Protein AF-A0A9X1TIM4-F1 (afdb_monomer_lite)

pLDDT: mean 80.96, std 17.51, range [31.95, 97.19]

Sequence (115 aa):
MSTPAKLPTKDYEALHQFLADRIAELGPRAMNDPFVAGVNAQLVIHGDLLKYRDHGAIDVRDAGFIDALGLALRHVANRWDNHPDFQAHWAPPLVEVEQLLEYGDRYRATAYRES

Organism: Streptomyces muensis (NCBI:txid1077944)

Structure (mmCIF, N/CA/C/O backbone):
data_AF-A0A9X1TIM4-F1
#
_entry.id   AF-A0A9X1TIM4-F1
#
loop_
_atom_site.group_PDB
_atom_site.id
_atom_site.type_symbol
_atom_site.label_atom_id
_atom_site.label_alt_id
_atom_site.label_comp_id
_atom_site.label_asym_id
_atom_site.label_entity_id
_atom_site.label_seq_id
_atom_site.pdbx_PDB_ins_code
_atom_site.Cartn_x
_atom_site.Cartn_y
_atom_site.Cartn_z
_atom_site.occupancy
_atom_site.B_iso_or_equiv
_atom_site.auth_seq_id
_atom_site.auth_comp_id
_atom_site.auth_asym_id
_atom_site.auth_atom_id
_atom_site.pdbx_PDB_model_num
ATOM 1 N N . MET A 1 1 ? -0.348 2.536 26.039 1.00 37.12 1 MET A N 1
ATOM 2 C CA . MET A 1 1 ? 0.060 1.998 24.725 1.00 37.12 1 MET A CA 1
ATOM 3 C C . MET A 1 1 ? -0.646 2.812 23.660 1.00 37.12 1 MET A C 1
ATOM 5 O O . MET A 1 1 ? -1.870 2.801 23.644 1.00 37.12 1 MET A O 1
ATOM 9 N N . SER A 1 2 ? 0.089 3.565 22.843 1.00 31.95 2 SER A N 1
ATOM 10 C CA . SER A 1 2 ? -0.510 4.256 21.698 1.00 31.95 2 SER A CA 1
ATOM 11 C C . SER A 1 2 ? -0.698 3.237 20.585 1.00 31.95 2 SER A C 1
ATOM 13 O O . SER A 1 2 ? 0.275 2.650 20.121 1.00 31.95 2 SER A O 1
ATOM 15 N N . THR A 1 3 ? -1.945 2.985 20.194 1.00 43.03 3 THR A N 1
ATOM 16 C CA . THR A 1 3 ? -2.273 2.255 18.965 1.00 43.03 3 THR A CA 1
ATOM 17 C C . THR A 1 3 ? -1.449 2.860 17.824 1.00 43.03 3 THR A C 1
ATOM 19 O O . THR A 1 3 ? -1.426 4.094 17.733 1.00 43.03 3 THR A O 1
ATOM 22 N N . PRO A 1 4 ? -0.754 2.068 16.980 1.00 51.66 4 PRO A N 1
ATOM 23 C CA . PRO A 1 4 ? -0.074 2.631 15.820 1.00 51.66 4 PRO A CA 1
ATOM 24 C C . PRO A 1 4 ? -1.098 3.459 15.051 1.00 51.66 4 PRO A C 1
ATOM 26 O O . PRO A 1 4 ? -2.188 2.967 14.746 1.00 51.66 4 PRO A O 1
ATOM 29 N N . ALA A 1 5 ? -0.793 4.744 14.858 1.00 57.09 5 ALA A N 1
ATOM 30 C CA . ALA A 1 5 ? -1.757 5.693 14.329 1.00 57.09 5 ALA A CA 1
ATOM 31 C C . ALA A 1 5 ? -2.293 5.157 12.997 1.00 57.09 5 ALA A C 1
ATOM 33 O O . ALA A 1 5 ? -1.529 4.904 12.060 1.00 57.09 5 ALA A O 1
ATOM 34 N N . LYS A 1 6 ? -3.609 4.920 12.946 1.00 70.94 6 LYS A N 1
ATOM 35 C CA . LYS A 1 6 ? -4.284 4.502 11.721 1.00 70.94 6 LYS A CA 1
ATOM 36 C C . LYS A 1 6 ? -4.040 5.580 10.674 1.00 70.94 6 LYS A C 1
ATOM 38 O O . LYS A 1 6 ? -4.342 6.746 10.919 1.00 70.94 6 LYS A O 1
ATOM 43 N N . LEU A 1 7 ? -3.498 5.187 9.523 1.00 79.94 7 LEU A N 1
ATOM 44 C CA . LEU A 1 7 ? -3.295 6.108 8.411 1.00 79.94 7 LEU A CA 1
ATOM 45 C C . LEU A 1 7 ? -4.673 6.637 7.966 1.00 79.94 7 LEU A C 1
ATOM 47 O O . LEU A 1 7 ? -5.572 5.816 7.779 1.00 79.94 7 LEU A O 1
ATOM 51 N N . PRO A 1 8 ? -4.901 7.950 7.842 1.00 86.31 8 PRO A N 1
ATOM 52 C CA . PRO A 1 8 ? -6.129 8.503 7.275 1.00 86.31 8 PRO A CA 1
ATOM 53 C C . PRO A 1 8 ? -6.429 7.962 5.871 1.00 86.31 8 PRO A C 1
ATOM 55 O O . PRO A 1 8 ? -5.517 7.668 5.106 1.00 86.31 8 PRO A O 1
ATOM 58 N N . THR A 1 9 ? -7.708 7.875 5.501 1.00 87.31 9 THR A N 1
ATOM 59 C CA . THR A 1 9 ? -8.131 7.381 4.176 1.00 87.31 9 THR A CA 1
ATOM 60 C C . THR A 1 9 ? -7.495 8.164 3.020 1.00 87.31 9 THR A C 1
ATOM 62 O O . THR A 1 9 ? -6.929 7.555 2.118 1.00 87.31 9 THR A O 1
ATOM 65 N N . LYS A 1 10 ? -7.437 9.498 3.119 1.00 89.62 10 LYS A N 1
ATOM 66 C CA . LYS A 1 10 ? -6.721 10.361 2.160 1.00 89.62 10 LYS A CA 1
ATOM 67 C C . LYS A 1 10 ? -5.236 10.002 1.982 1.00 89.62 10 LYS A C 1
ATOM 69 O O . LYS A 1 10 ? -4.678 10.155 0.902 1.00 89.62 10 LYS A O 1
ATOM 74 N N . ASP A 1 11 ? -4.585 9.517 3.040 1.00 91.88 11 ASP A N 1
ATOM 75 C CA . ASP A 1 11 ? -3.161 9.184 2.998 1.00 91.88 11 ASP A CA 1
ATOM 76 C C . ASP A 1 11 ? -2.964 7.812 2.337 1.00 91.88 11 ASP A C 1
ATOM 78 O O . ASP A 1 11 ? -1.937 7.583 1.703 1.00 91.88 11 ASP A O 1
ATOM 82 N N . TYR A 1 12 ? -3.963 6.922 2.411 1.00 93.00 12 TYR A N 1
ATOM 83 C CA . TYR A 1 12 ? -3.988 5.696 1.612 1.00 93.00 12 TYR A CA 1
ATOM 84 C C . TYR A 1 12 ? -4.219 5.965 0.125 1.00 93.00 12 TYR A C 1
ATOM 86 O O . TYR A 1 12 ? -3.584 5.312 -0.697 1.00 93.00 12 TYR A O 1
ATOM 94 N N . GLU A 1 13 ? -5.065 6.931 -0.232 1.00 94.00 13 GLU A N 1
ATOM 95 C CA . GLU A 1 13 ? -5.237 7.358 -1.629 1.00 94.00 13 GLU A CA 1
ATOM 96 C C . GLU A 1 13 ? -3.924 7.922 -2.196 1.00 94.00 13 GLU A C 1
ATOM 98 O O . GLU A 1 13 ? -3.502 7.555 -3.292 1.00 94.00 13 GLU A O 1
ATOM 103 N N . ALA A 1 14 ? -3.217 8.749 -1.419 1.00 95.81 14 ALA A N 1
ATOM 104 C CA . ALA A 1 14 ? -1.904 9.259 -1.807 1.00 95.81 14 ALA A CA 1
ATOM 105 C C . ALA A 1 14 ? -0.851 8.139 -1.925 1.00 95.81 14 ALA A C 1
ATOM 107 O O . ALA A 1 14 ? -0.077 8.112 -2.882 1.00 95.81 14 ALA A O 1
ATOM 108 N N . LEU A 1 15 ? -0.853 7.180 -0.992 1.00 96.19 15 LEU A N 1
ATOM 109 C CA . LEU A 1 15 ? 0.002 5.991 -1.051 1.00 96.19 15 LEU A CA 1
ATOM 110 C C . LEU A 1 15 ? -0.279 5.146 -2.304 1.00 96.19 15 LEU A C 1
ATOM 112 O O . LEU A 1 15 ? 0.652 4.623 -2.913 1.00 96.19 15 LEU A O 1
ATOM 116 N N . HIS A 1 16 ? -1.550 5.007 -2.692 1.00 97.00 16 HIS A N 1
ATOM 117 C CA . HIS A 1 16 ? -1.951 4.293 -3.907 1.00 97.00 16 HIS A CA 1
ATOM 118 C C . HIS A 1 16 ? -1.371 4.943 -5.149 1.00 97.00 16 HIS A C 1
ATOM 120 O O . HIS A 1 16 ? -0.748 4.251 -5.952 1.00 97.00 16 HIS A O 1
ATOM 126 N N . GLN A 1 17 ? -1.526 6.263 -5.268 1.00 96.81 17 GLN A N 1
ATOM 127 C CA . GLN A 1 17 ? -0.972 7.012 -6.389 1.00 96.81 17 GLN A CA 1
ATOM 128 C C . GLN A 1 17 ? 0.552 6.876 -6.442 1.00 96.81 17 GLN A C 1
ATOM 130 O O . GLN A 1 17 ? 1.098 6.521 -7.482 1.00 96.81 17 GLN A O 1
ATOM 135 N N . PHE A 1 18 ? 1.229 7.049 -5.303 1.00 97.19 18 PHE A N 1
ATOM 136 C CA . PHE A 1 18 ? 2.677 6.881 -5.210 1.00 97.19 18 PHE A CA 1
ATOM 137 C C . PHE A 1 18 ? 3.130 5.502 -5.704 1.00 97.19 18 PHE A C 1
ATOM 139 O O . PHE A 1 18 ? 4.050 5.404 -6.513 1.00 97.19 18 PHE A O 1
ATOM 146 N N . LEU A 1 19 ? 2.484 4.424 -5.254 1.00 96.38 19 LEU A N 1
ATOM 147 C CA . LEU A 1 19 ? 2.835 3.068 -5.677 1.00 96.38 19 LEU A CA 1
ATOM 148 C C . LEU A 1 19 ? 2.547 2.824 -7.162 1.00 96.38 19 LEU A C 1
ATOM 150 O O . LEU A 1 19 ? 3.358 2.184 -7.832 1.00 96.38 19 LEU A O 1
ATOM 154 N N . ALA A 1 20 ? 1.434 3.343 -7.681 1.00 95.31 20 ALA A N 1
ATOM 155 C CA . ALA A 1 20 ? 1.106 3.256 -9.100 1.00 95.31 20 ALA A CA 1
ATOM 156 C C . ALA A 1 20 ? 2.164 3.959 -9.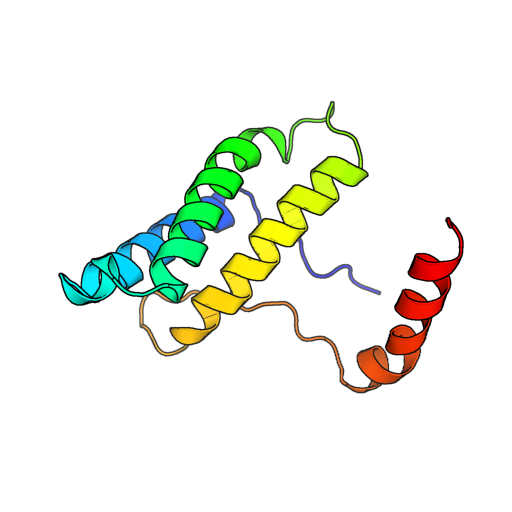968 1.00 95.31 20 ALA A C 1
ATOM 158 O O . ALA A 1 20 ? 2.629 3.379 -10.951 1.00 95.31 20 ALA A O 1
ATOM 159 N N . ASP A 1 21 ? 2.610 5.152 -9.564 1.00 95.50 21 ASP A N 1
ATOM 160 C CA . ASP A 1 21 ? 3.647 5.913 -10.267 1.00 95.50 21 ASP A CA 1
ATOM 161 C C . ASP A 1 21 ? 4.988 5.166 -10.259 1.00 95.50 21 ASP A C 1
ATOM 163 O O . ASP A 1 21 ? 5.610 4.978 -11.308 1.00 95.50 21 ASP A O 1
ATOM 167 N N . ARG A 1 22 ? 5.402 4.639 -9.098 1.00 93.8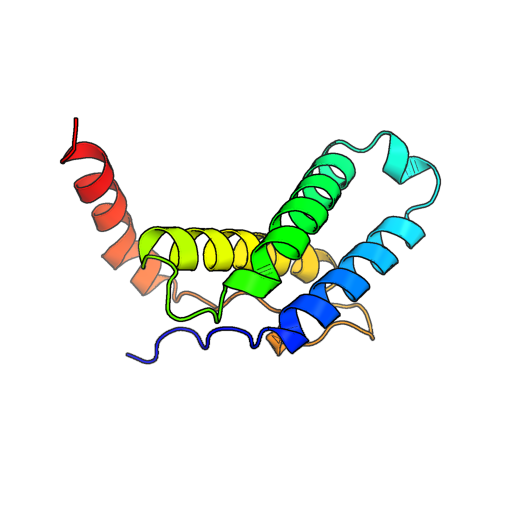8 22 ARG A N 1
ATOM 168 C CA . ARG A 1 22 ? 6.642 3.854 -8.974 1.00 93.88 22 ARG A CA 1
ATOM 169 C C . ARG A 1 22 ? 6.611 2.565 -9.795 1.00 93.88 22 ARG A C 1
ATOM 171 O O . ARG A 1 22 ? 7.644 2.146 -10.314 1.00 93.88 22 ARG A O 1
ATOM 178 N N . ILE A 1 23 ? 5.447 1.930 -9.934 1.00 92.00 23 ILE A N 1
ATOM 179 C CA . ILE A 1 23 ? 5.272 0.761 -10.806 1.00 92.00 23 ILE A CA 1
ATOM 180 C C . ILE A 1 23 ? 5.362 1.161 -12.282 1.00 92.00 23 ILE A C 1
ATOM 182 O O . ILE A 1 23 ? 6.014 0.461 -13.059 1.00 92.00 23 ILE A O 1
ATOM 186 N N . ALA A 1 24 ? 4.749 2.280 -12.675 1.00 91.31 24 ALA A N 1
ATOM 187 C CA . ALA A 1 24 ? 4.785 2.768 -14.052 1.00 91.31 24 ALA A CA 1
ATOM 188 C C . ALA A 1 24 ? 6.218 3.090 -14.519 1.00 91.31 24 ALA A C 1
ATOM 190 O O . ALA A 1 24 ? 6.581 2.793 -15.659 1.00 91.31 24 ALA A O 1
ATOM 191 N N . GLU A 1 25 ? 7.062 3.613 -13.626 1.00 90.69 25 GLU A N 1
ATOM 192 C CA . GLU A 1 25 ? 8.477 3.914 -13.891 1.00 90.69 25 GLU A CA 1
ATOM 193 C C . GLU A 1 25 ? 9.333 2.679 -14.217 1.00 90.69 25 GLU A C 1
ATOM 195 O O . GLU A 1 25 ? 10.355 2.796 -14.895 1.00 90.69 25 GLU A O 1
ATOM 200 N N . LEU A 1 26 ? 8.914 1.477 -13.804 1.00 86.88 26 LEU A N 1
ATOM 201 C CA . LEU A 1 26 ? 9.596 0.224 -14.162 1.00 86.88 26 LEU A CA 1
ATOM 202 C C . LEU A 1 26 ? 9.438 -0.124 -15.654 1.00 86.88 26 LEU A C 1
ATOM 204 O O . LEU A 1 26 ? 10.151 -0.991 -16.179 1.00 86.88 26 LEU A O 1
ATOM 208 N N . GLY A 1 27 ? 8.514 0.547 -16.349 1.00 86.38 27 GLY A N 1
ATOM 209 C CA . GLY A 1 27 ? 8.294 0.412 -17.781 1.00 86.38 27 GLY A CA 1
ATOM 210 C C . GLY A 1 27 ? 7.875 -1.007 -18.194 1.00 86.38 27 GLY A C 1
ATOM 211 O O . GLY A 1 27 ? 7.259 -1.736 -17.417 1.00 86.38 27 GLY A O 1
ATOM 212 N N . PRO A 1 28 ? 8.223 -1.465 -19.411 1.00 87.06 28 PRO A N 1
ATOM 213 C CA . PRO A 1 28 ? 7.769 -2.759 -19.934 1.00 87.06 28 PRO A CA 1
ATOM 214 C C . PRO A 1 28 ? 8.167 -3.981 -19.092 1.00 87.06 28 PRO A C 1
ATOM 216 O O . PRO A 1 28 ? 7.553 -5.039 -19.221 1.00 87.06 28 PRO A O 1
ATOM 219 N N . ARG A 1 29 ? 9.187 -3.858 -18.229 1.00 81.50 29 ARG A N 1
ATOM 220 C CA . ARG A 1 29 ? 9.637 -4.948 -17.348 1.00 81.50 29 ARG A CA 1
ATOM 221 C C . ARG A 1 29 ? 8.612 -5.287 -16.266 1.00 81.50 29 ARG A C 1
ATOM 223 O O . ARG A 1 29 ? 8.526 -6.449 -15.886 1.00 81.50 29 ARG A O 1
ATOM 230 N N . ALA A 1 30 ? 7.803 -4.317 -15.837 1.00 85.56 30 ALA A N 1
ATOM 231 C CA . ALA A 1 30 ? 6.761 -4.524 -14.833 1.00 85.56 30 ALA A CA 1
ATOM 232 C C . ALA A 1 30 ? 5.679 -5.523 -15.280 1.00 85.56 30 ALA A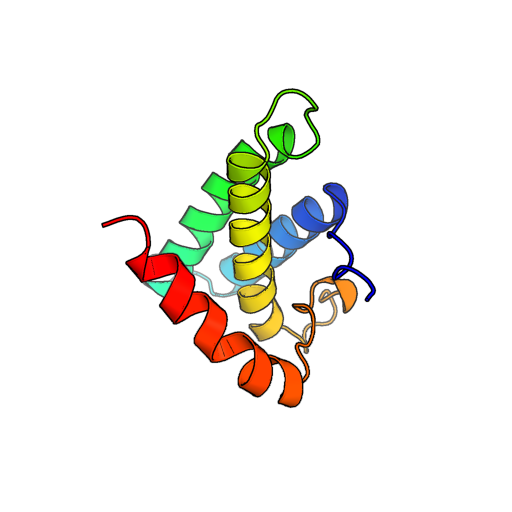 C 1
ATOM 234 O O . ALA A 1 30 ? 5.110 -6.212 -14.441 1.00 85.56 30 ALA A O 1
ATOM 235 N N . MET A 1 31 ? 5.412 -5.648 -16.588 1.00 80.44 31 MET A N 1
ATOM 236 C CA . MET A 1 31 ? 4.314 -6.488 -17.097 1.00 80.44 31 MET A CA 1
ATOM 237 C C . MET A 1 31 ? 4.486 -7.983 -16.813 1.00 80.44 31 MET A C 1
ATOM 239 O O . MET A 1 31 ? 3.497 -8.705 -16.747 1.00 80.44 31 MET A O 1
ATOM 243 N N . ASN A 1 32 ? 5.727 -8.445 -16.651 1.00 88.31 32 ASN A N 1
ATOM 244 C CA . ASN A 1 32 ? 6.038 -9.851 -16.389 1.00 88.31 32 ASN A CA 1
ATOM 245 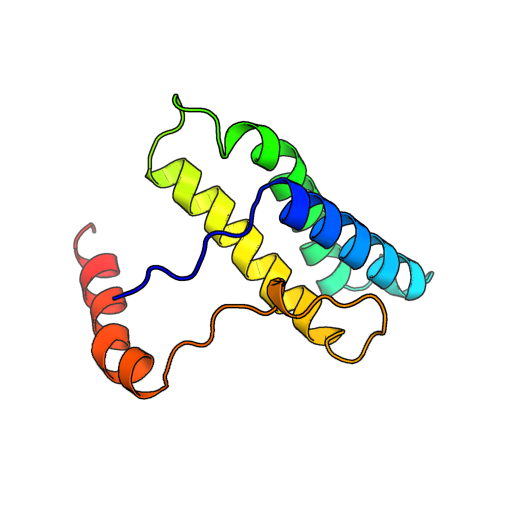C C . ASN A 1 32 ? 6.614 -10.073 -14.986 1.00 88.31 32 ASN A C 1
ATOM 247 O O . ASN A 1 32 ? 7.063 -11.177 -14.688 1.00 88.31 32 ASN A O 1
ATOM 251 N N . ASP A 1 33 ? 6.646 -9.039 -14.142 1.00 91.19 33 ASP A N 1
ATOM 252 C CA . ASP A 1 33 ? 7.179 -9.139 -12.789 1.00 91.19 33 ASP A CA 1
ATOM 253 C C . ASP A 1 33 ? 6.075 -9.632 -11.828 1.00 91.19 33 ASP A C 1
ATOM 255 O O . ASP A 1 33 ? 5.085 -8.922 -11.612 1.00 91.19 33 ASP A O 1
ATOM 259 N N . PRO A 1 34 ? 6.215 -10.831 -11.222 1.00 92.44 34 PRO A N 1
ATOM 260 C CA . PRO A 1 34 ? 5.219 -11.365 -10.294 1.00 92.44 34 PRO A CA 1
ATOM 261 C C . PRO A 1 34 ? 4.986 -10.475 -9.069 1.00 92.44 34 PRO A C 1
ATOM 263 O O . PRO A 1 34 ? 3.874 -10.435 -8.544 1.00 92.44 34 PRO A O 1
ATOM 266 N N . PHE A 1 35 ? 6.014 -9.752 -8.613 1.00 90.44 35 PHE A N 1
ATOM 267 C CA . PHE A 1 35 ? 5.880 -8.811 -7.507 1.00 90.44 35 PHE A CA 1
ATOM 268 C C . PHE A 1 35 ? 4.969 -7.651 -7.907 1.00 90.44 35 PHE A C 1
ATOM 270 O O . PHE A 1 35 ? 4.021 -7.343 -7.188 1.00 90.44 35 PHE A O 1
ATOM 277 N N . VAL A 1 36 ? 5.198 -7.059 -9.082 1.00 92.88 36 VAL A N 1
ATOM 278 C CA . VAL A 1 36 ? 4.362 -5.967 -9.601 1.00 92.88 36 VAL A CA 1
ATOM 279 C C . VAL A 1 36 ? 2.920 -6.425 -9.809 1.00 92.88 36 VAL A C 1
ATOM 281 O O . VAL A 1 36 ? 1.995 -5.709 -9.428 1.00 92.88 36 VAL A O 1
ATOM 284 N N . ALA A 1 37 ? 2.710 -7.629 -10.348 1.00 92.44 37 ALA A N 1
ATOM 285 C CA . ALA A 1 37 ? 1.373 -8.201 -10.494 1.00 92.44 37 ALA A CA 1
ATOM 286 C C . ALA A 1 37 ? 0.651 -8.329 -9.139 1.00 92.44 37 ALA A C 1
ATOM 288 O O . ALA A 1 37 ? -0.511 -7.935 -9.020 1.00 92.44 37 ALA A O 1
ATOM 289 N N . GLY A 1 38 ? 1.349 -8.816 -8.107 1.00 94.06 38 GLY A N 1
ATOM 290 C CA . GLY A 1 38 ? 0.812 -8.919 -6.749 1.00 94.06 38 GLY A CA 1
ATOM 291 C C . GLY A 1 38 ? 0.471 -7.560 -6.131 1.00 94.06 38 GLY A C 1
ATOM 292 O O . GLY A 1 38 ? -0.622 -7.389 -5.593 1.00 94.06 38 GLY A O 1
ATOM 293 N N . VAL A 1 39 ? 1.363 -6.571 -6.258 1.00 94.69 39 VAL A N 1
ATOM 294 C CA . VAL A 1 39 ? 1.121 -5.214 -5.741 1.00 94.69 39 VAL A CA 1
ATOM 295 C C . VAL A 1 39 ? -0.054 -4.553 -6.462 1.00 94.69 39 VAL A C 1
ATOM 297 O O . VAL A 1 39 ? -0.918 -3.983 -5.803 1.00 94.69 39 VAL A O 1
ATOM 300 N N . ASN A 1 40 ? -0.147 -4.678 -7.789 1.00 94.38 40 ASN A N 1
ATOM 301 C CA . ASN A 1 40 ? -1.272 -4.142 -8.557 1.00 94.38 40 ASN A CA 1
ATOM 302 C C . ASN A 1 40 ? -2.606 -4.768 -8.138 1.00 94.38 40 ASN A C 1
ATOM 304 O O . ASN A 1 40 ? -3.580 -4.047 -7.931 1.00 94.38 40 ASN A O 1
ATOM 308 N N . ALA A 1 41 ? -2.653 -6.092 -7.961 1.00 94.56 41 ALA A N 1
ATOM 309 C CA . ALA A 1 41 ? -3.856 -6.759 -7.471 1.00 94.56 41 ALA A CA 1
ATOM 310 C C . ALA A 1 41 ? -4.270 -6.222 -6.091 1.00 94.56 41 ALA A C 1
ATOM 312 O O . ALA A 1 41 ? -5.444 -5.941 -5.851 1.00 94.56 41 ALA A O 1
ATOM 313 N N . GLN A 1 42 ? -3.301 -6.018 -5.199 1.00 95.81 42 GLN A N 1
ATOM 314 C CA . GLN A 1 42 ? -3.553 -5.476 -3.870 1.00 95.81 42 GLN A CA 1
ATOM 315 C C . GLN A 1 42 ? -4.003 -4.007 -3.893 1.00 95.81 42 GLN A C 1
ATOM 317 O O . GLN A 1 42 ? -4.886 -3.647 -3.117 1.00 95.81 42 GLN A O 1
ATOM 322 N N . LEU A 1 43 ? -3.440 -3.172 -4.773 1.00 95.88 43 LEU A N 1
ATOM 323 C CA . LEU A 1 43 ? -3.873 -1.785 -4.976 1.00 95.88 43 LEU A CA 1
ATOM 324 C C . LEU A 1 43 ? -5.341 -1.722 -5.404 1.00 95.88 43 LEU A C 1
ATOM 326 O O . LEU A 1 43 ? -6.113 -0.988 -4.793 1.00 95.88 43 LEU A O 1
ATOM 330 N N . VAL A 1 44 ? -5.737 -2.542 -6.385 1.00 95.50 44 VAL A N 1
ATOM 331 C CA . VAL A 1 44 ? -7.127 -2.619 -6.863 1.00 95.50 44 VAL A CA 1
ATOM 332 C C . VAL A 1 44 ? -8.067 -3.036 -5.733 1.00 95.50 44 VAL A C 1
ATOM 334 O O . VAL A 1 44 ? -9.007 -2.309 -5.417 1.00 95.50 44 VAL A O 1
ATOM 337 N N . ILE A 1 45 ? -7.776 -4.158 -5.063 1.00 95.81 45 ILE A N 1
ATOM 338 C CA . ILE A 1 45 ? -8.625 -4.677 -3.980 1.00 95.81 45 ILE A CA 1
ATOM 339 C C . ILE A 1 45 ? -8.729 -3.664 -2.837 1.00 95.81 45 ILE A C 1
ATOM 341 O O . ILE A 1 45 ? -9.823 -3.373 -2.359 1.00 95.81 45 ILE A O 1
ATOM 345 N N . HIS A 1 46 ? -7.602 -3.109 -2.385 1.00 95.75 46 HIS A N 1
ATOM 346 C CA . HIS A 1 46 ? -7.617 -2.135 -1.300 1.00 95.75 46 HIS A CA 1
ATOM 347 C C . HIS A 1 46 ? -8.366 -0.862 -1.704 1.00 95.75 46 HIS A C 1
ATOM 349 O O . HIS A 1 46 ? -9.096 -0.322 -0.884 1.00 95.75 46 HIS A O 1
ATOM 355 N N . GLY A 1 47 ? -8.225 -0.398 -2.948 1.00 94.12 47 GLY A N 1
ATOM 356 C CA . GLY A 1 47 ? -8.870 0.821 -3.439 1.00 94.12 47 GLY A CA 1
ATOM 357 C C . GLY A 1 47 ? -10.388 0.679 -3.473 1.00 94.12 47 GLY A C 1
ATOM 358 O O . GLY A 1 47 ? -11.105 1.547 -2.975 1.00 94.12 47 GLY A O 1
ATOM 359 N N . ASP A 1 48 ? -10.877 -0.466 -3.953 1.00 93.38 48 ASP A N 1
ATOM 360 C CA . ASP A 1 48 ? -12.307 -0.786 -3.966 1.00 93.38 48 ASP A CA 1
ATOM 361 C C . ASP A 1 48 ? -12.911 -0.846 -2.560 1.00 93.38 48 ASP A C 1
ATOM 363 O O . ASP A 1 48 ? -14.072 -0.465 -2.362 1.00 93.38 48 ASP A O 1
ATOM 367 N N . LEU A 1 49 ? -12.125 -1.313 -1.586 1.00 92.44 49 LEU A N 1
ATOM 368 C CA . LEU A 1 49 ? -12.554 -1.474 -0.202 1.00 92.44 49 LEU A CA 1
ATOM 369 C C . LEU A 1 49 ? -12.375 -0.213 0.651 1.00 92.44 49 LEU A C 1
ATOM 371 O O . LEU A 1 49 ? -13.080 -0.048 1.647 1.00 92.44 49 LEU A O 1
ATOM 375 N N . LEU A 1 50 ? -11.474 0.691 0.265 1.00 90.19 50 LEU A N 1
ATOM 376 C CA . LEU A 1 50 ? -11.084 1.850 1.067 1.00 90.19 50 LEU A CA 1
ATOM 377 C C . LEU A 1 50 ? -12.277 2.753 1.415 1.00 90.19 50 LEU A C 1
ATOM 379 O O . LEU A 1 50 ? -12.384 3.228 2.543 1.00 90.19 50 LEU A O 1
ATOM 383 N N . LYS A 1 51 ? -13.234 2.903 0.492 1.00 86.25 51 LYS A N 1
ATOM 384 C CA . LYS A 1 51 ? -14.478 3.670 0.702 1.00 86.25 51 LYS A CA 1
ATOM 385 C C . LYS A 1 51 ? -15.371 3.127 1.824 1.00 86.25 51 LYS A C 1
ATOM 387 O O . LYS A 1 51 ? -16.209 3.857 2.345 1.00 86.25 51 LYS A O 1
ATOM 392 N N . TYR A 1 52 ? -15.218 1.853 2.184 1.00 86.50 52 TYR A N 1
ATOM 393 C CA . TYR A 1 52 ? -15.980 1.220 3.260 1.00 86.50 52 TYR A CA 1
ATOM 394 C C . TYR A 1 52 ? -15.268 1.292 4.606 1.00 86.50 52 TYR A C 1
ATOM 396 O O . TYR A 1 52 ? -15.903 1.075 5.630 1.00 86.50 52 TYR A O 1
ATOM 404 N N . ARG A 1 53 ? -13.973 1.619 4.629 1.00 81.69 53 ARG A N 1
ATOM 405 C CA . ARG A 1 53 ? -13.139 1.577 5.833 1.00 81.69 53 ARG A CA 1
ATOM 406 C C . ARG A 1 53 ? -13.686 2.412 6.990 1.00 81.69 53 ARG A C 1
ATOM 408 O O . ARG A 1 53 ? -13.697 1.952 8.126 1.00 81.69 53 ARG A O 1
ATOM 415 N N . ASP A 1 54 ? -14.139 3.624 6.681 1.00 77.56 54 ASP A N 1
ATOM 416 C CA . ASP A 1 54 ? -14.693 4.563 7.661 1.00 77.56 54 ASP A CA 1
ATOM 417 C C . ASP A 1 54 ? -16.228 4.454 7.759 1.00 77.56 54 ASP A C 1
ATOM 419 O O . ASP A 1 54 ? -16.883 5.232 8.455 1.00 77.56 54 ASP A O 1
ATOM 423 N N . HIS A 1 55 ? -16.831 3.490 7.055 1.00 79.81 55 HIS A N 1
ATOM 424 C CA . HIS A 1 55 ? -18.270 3.288 7.060 1.00 79.81 55 HIS A CA 1
ATOM 425 C C . HIS A 1 55 ? -18.685 2.580 8.354 1.00 79.81 55 HIS A C 1
ATOM 427 O O . HIS A 1 55 ? -18.390 1.406 8.555 1.00 79.81 55 HIS A O 1
ATOM 433 N N . GLY A 1 56 ? -19.451 3.256 9.213 1.00 72.44 56 GLY A N 1
ATOM 434 C CA . GLY A 1 56 ? -19.838 2.753 10.544 1.00 72.44 56 GLY A CA 1
ATOM 435 C C . GLY A 1 56 ? -20.723 1.495 10.581 1.00 72.44 56 GLY A C 1
ATOM 436 O O . GLY A 1 56 ? -21.186 1.122 11.651 1.00 72.44 56 GLY A O 1
ATOM 437 N N . ALA A 1 57 ? -20.977 0.860 9.434 1.00 78.75 57 ALA A N 1
ATOM 438 C CA . ALA A 1 57 ? -21.731 -0.391 9.323 1.00 78.75 57 ALA A CA 1
ATOM 439 C C . ALA A 1 57 ? -20.852 -1.623 9.046 1.00 78.75 57 ALA A C 1
ATOM 441 O O . ALA A 1 57 ? -21.394 -2.723 8.975 1.00 78.75 57 ALA A O 1
ATOM 442 N N . ILE A 1 58 ? -19.536 -1.459 8.850 1.00 82.56 58 ILE A N 1
ATOM 443 C CA . ILE A 1 58 ? -18.638 -2.607 8.660 1.00 82.56 58 ILE A CA 1
ATOM 444 C C . ILE A 1 58 ? -18.281 -3.235 10.008 1.00 82.56 58 ILE A C 1
ATOM 446 O O . ILE A 1 58 ? -18.108 -2.530 11.004 1.00 82.56 58 ILE A O 1
ATOM 450 N N . ASP A 1 59 ? -18.163 -4.562 10.036 1.00 82.38 59 ASP A N 1
ATOM 451 C CA . ASP A 1 59 ? -17.712 -5.275 11.228 1.00 82.38 59 ASP A CA 1
ATOM 452 C C . ASP A 1 59 ? -16.223 -5.007 11.520 1.00 82.38 59 ASP A C 1
ATOM 454 O O . ASP A 1 59 ? -15.432 -4.667 10.634 1.00 82.38 59 ASP A O 1
ATOM 458 N N . VAL A 1 60 ? -15.820 -5.202 12.780 1.00 77.62 60 VAL A N 1
ATOM 459 C CA . VAL A 1 60 ? -14.434 -5.036 13.242 1.00 77.62 60 VAL A CA 1
ATOM 460 C C . VAL A 1 60 ? -13.468 -5.931 12.463 1.00 77.62 60 VAL A C 1
ATOM 462 O O . VAL A 1 60 ? -12.351 -5.499 12.164 1.00 77.62 60 VAL A O 1
ATOM 465 N N . ARG A 1 61 ? -13.877 -7.157 12.108 1.00 81.69 61 ARG A N 1
ATOM 466 C CA . ARG A 1 61 ? -13.057 -8.071 11.303 1.00 81.69 61 ARG A CA 1
ATOM 467 C C . ARG A 1 61 ? -12.760 -7.486 9.926 1.00 81.69 61 ARG A C 1
ATOM 469 O O . ARG A 1 61 ? -11.606 -7.500 9.500 1.00 81.69 61 ARG A O 1
ATOM 476 N N . ASP A 1 62 ? -13.779 -6.965 9.252 1.00 83.19 62 ASP A N 1
ATOM 477 C CA . ASP A 1 62 ? -13.653 -6.426 7.897 1.00 83.19 62 ASP A CA 1
ATOM 478 C C . ASP A 1 62 ? -12.838 -5.129 7.898 1.00 83.19 62 ASP A C 1
ATOM 480 O O . ASP A 1 62 ? -11.949 -4.951 7.065 1.00 83.19 62 ASP A O 1
ATOM 484 N N . ALA A 1 63 ? -13.044 -4.269 8.900 1.00 81.25 63 ALA A N 1
ATOM 485 C CA . ALA A 1 63 ? -12.207 -3.090 9.114 1.00 81.25 63 ALA A CA 1
ATOM 486 C C . ALA A 1 63 ? -10.729 -3.471 9.314 1.00 81.25 63 ALA A C 1
ATOM 488 O O . ALA A 1 63 ? -9.834 -2.853 8.734 1.00 81.25 63 ALA A O 1
ATOM 489 N N . GLY A 1 64 ? -10.474 -4.520 10.104 1.00 83.94 64 GLY A N 1
ATOM 490 C CA . GLY A 1 64 ? -9.137 -5.064 10.329 1.00 83.94 64 GLY A CA 1
ATOM 491 C C . GLY A 1 64 ? -8.502 -5.636 9.061 1.00 83.94 64 GLY A C 1
ATOM 492 O O . GLY A 1 64 ? -7.312 -5.429 8.831 1.00 83.94 64 GLY A O 1
ATOM 493 N N . PHE A 1 65 ? -9.285 -6.303 8.210 1.00 87.94 65 PHE A N 1
ATOM 494 C CA . PHE A 1 65 ? -8.816 -6.804 6.918 1.00 87.94 65 PHE A CA 1
ATOM 495 C C . PHE A 1 65 ? -8.386 -5.665 5.982 1.00 87.94 65 PHE A C 1
ATOM 497 O O . PHE A 1 65 ? -7.301 -5.729 5.402 1.00 87.94 65 PHE A O 1
ATOM 504 N N . ILE A 1 66 ? -9.182 -4.594 5.886 1.00 90.19 66 ILE A N 1
ATOM 505 C CA . ILE A 1 66 ? -8.840 -3.412 5.079 1.00 90.19 66 ILE A CA 1
ATOM 506 C C . ILE A 1 66 ? -7.552 -2.760 5.603 1.00 90.19 66 ILE A C 1
ATOM 508 O O . ILE A 1 66 ? -6.628 -2.510 4.830 1.00 90.19 66 ILE A O 1
ATOM 512 N N . ASP A 1 67 ? -7.446 -2.550 6.920 1.00 86.44 67 ASP A N 1
ATOM 513 C CA . ASP A 1 67 ? -6.239 -1.987 7.539 1.00 86.44 67 ASP A CA 1
ATOM 514 C C . ASP A 1 67 ? -4.997 -2.882 7.301 1.00 86.44 67 ASP A C 1
ATOM 516 O O . ASP A 1 67 ? -3.903 -2.361 7.074 1.00 86.44 67 ASP A O 1
ATOM 520 N N . ALA A 1 68 ? -5.143 -4.213 7.301 1.00 88.50 68 ALA A N 1
ATOM 521 C CA . ALA A 1 68 ? -4.046 -5.152 7.040 1.00 88.50 68 ALA A CA 1
ATOM 522 C C . ALA A 1 68 ? -3.549 -5.097 5.585 1.00 88.50 68 ALA A C 1
ATOM 524 O O . ALA A 1 68 ? -2.339 -5.114 5.341 1.00 88.50 68 ALA A O 1
ATOM 525 N N . LEU A 1 69 ? -4.462 -4.970 4.617 1.00 93.06 69 LEU A N 1
ATOM 526 C CA . LEU A 1 69 ? -4.104 -4.720 3.219 1.00 93.06 69 LEU A CA 1
ATOM 527 C C . LEU A 1 69 ? -3.351 -3.387 3.074 1.00 93.06 69 LEU A C 1
ATOM 529 O O . LEU A 1 69 ? -2.325 -3.337 2.391 1.00 93.06 69 LEU A O 1
ATOM 533 N N . GLY A 1 70 ? -3.805 -2.332 3.754 1.00 92.75 70 GLY A N 1
ATOM 534 C CA . GLY A 1 70 ? -3.115 -1.041 3.793 1.00 92.75 70 GLY A CA 1
ATOM 535 C C . GLY A 1 70 ? -1.714 -1.131 4.409 1.00 92.75 70 GLY A C 1
ATOM 536 O O . GLY A 1 70 ? -0.761 -0.561 3.876 1.00 92.75 70 GLY A O 1
ATOM 537 N N . LEU A 1 71 ? -1.546 -1.901 5.489 1.00 91.56 71 LEU A N 1
ATOM 538 C CA . LEU A 1 71 ? -0.242 -2.148 6.112 1.00 91.56 71 LEU A CA 1
ATOM 539 C C . LEU A 1 71 ? 0.731 -2.843 5.152 1.00 91.56 71 LEU A C 1
ATOM 541 O O . LEU A 1 71 ? 1.888 -2.436 5.042 1.00 91.56 71 LEU A O 1
ATOM 545 N N . ALA A 1 72 ? 0.277 -3.858 4.422 1.00 93.00 72 ALA A N 1
ATOM 546 C CA . ALA A 1 72 ? 1.127 -4.532 3.448 1.00 93.00 72 ALA A CA 1
ATOM 547 C C . ALA A 1 72 ? 1.557 -3.590 2.298 1.00 93.00 72 ALA A C 1
ATOM 549 O O . ALA A 1 72 ? 2.723 -3.618 1.904 1.00 93.00 72 ALA A O 1
ATOM 550 N N . LEU A 1 73 ? 0.693 -2.673 1.837 1.00 95.19 73 LEU A N 1
ATOM 551 C CA . LEU A 1 73 ? 1.076 -1.633 0.864 1.00 95.19 73 LEU A CA 1
ATOM 552 C C . LEU A 1 73 ? 2.125 -0.655 1.423 1.00 95.19 73 LEU A C 1
ATOM 554 O O . LEU A 1 73 ? 3.041 -0.254 0.707 1.00 95.19 73 LEU A O 1
ATOM 558 N N . ARG A 1 74 ? 2.052 -0.309 2.711 1.00 94.69 74 ARG A N 1
ATOM 559 C CA . ARG A 1 74 ? 3.069 0.521 3.384 1.00 94.69 74 ARG A CA 1
ATOM 560 C C . ARG A 1 74 ? 4.442 -0.153 3.409 1.00 94.69 74 ARG A C 1
ATOM 562 O O . ARG A 1 74 ? 5.450 0.496 3.142 1.00 94.69 74 ARG A O 1
ATOM 569 N N . HIS A 1 75 ? 4.490 -1.464 3.659 1.00 92.94 75 HIS A N 1
ATOM 570 C CA . HIS A 1 75 ? 5.733 -2.237 3.552 1.00 92.94 75 HIS A CA 1
ATOM 571 C C . HIS A 1 75 ? 6.296 -2.245 2.127 1.00 92.94 75 HIS A C 1
ATOM 573 O O . HIS A 1 75 ? 7.510 -2.154 1.950 1.00 92.94 75 HIS A O 1
ATOM 579 N N . VAL A 1 76 ? 5.428 -2.317 1.115 1.00 94.12 76 VAL A N 1
ATOM 580 C CA . VAL A 1 76 ? 5.832 -2.206 -0.292 1.00 94.12 76 VAL A CA 1
ATOM 581 C C . VAL A 1 76 ? 6.420 -0.824 -0.582 1.00 94.12 76 VAL A C 1
ATOM 583 O O . VAL A 1 76 ? 7.505 -0.743 -1.155 1.00 94.12 76 VAL A O 1
ATOM 586 N N . ALA A 1 77 ? 5.765 0.252 -0.142 1.00 94.69 77 ALA A N 1
ATOM 587 C CA . ALA A 1 77 ? 6.237 1.619 -0.361 1.00 94.69 77 ALA A CA 1
ATOM 588 C C . ALA A 1 77 ? 7.602 1.898 0.276 1.00 94.69 77 ALA A C 1
ATOM 590 O O . ALA A 1 77 ? 8.383 2.662 -0.283 1.00 94.69 77 ALA A O 1
ATOM 591 N N . ASN A 1 78 ? 7.934 1.221 1.379 1.00 93.12 78 ASN A N 1
ATOM 592 C CA . ASN A 1 78 ? 9.233 1.351 2.039 1.00 93.12 78 ASN A CA 1
ATOM 593 C C . ASN A 1 78 ? 10.424 0.918 1.158 1.00 93.12 78 ASN A C 1
ATOM 595 O O . ASN A 1 78 ? 11.564 1.226 1.475 1.00 93.12 78 ASN A O 1
ATOM 599 N N . ARG A 1 79 ? 10.187 0.229 0.031 1.00 90.50 79 ARG A N 1
ATOM 600 C CA . ARG A 1 79 ? 11.225 -0.043 -0.983 1.00 90.50 79 ARG A CA 1
ATOM 601 C C . ARG A 1 79 ? 11.699 1.219 -1.713 1.00 90.50 79 ARG A C 1
ATOM 603 O O . ARG A 1 79 ? 12.737 1.181 -2.366 1.00 90.50 79 ARG A O 1
ATOM 610 N N . TRP A 1 80 ? 10.928 2.299 -1.624 1.00 92.62 80 TRP A N 1
ATOM 611 C CA . TRP A 1 80 ? 11.203 3.611 -2.205 1.00 92.62 80 TRP A CA 1
ATOM 612 C C . TRP A 1 80 ? 11.326 4.686 -1.116 1.00 92.62 80 TRP A C 1
ATOM 614 O O . TRP A 1 80 ? 11.036 5.848 -1.370 1.00 92.62 80 TRP A O 1
ATOM 624 N N . ASP A 1 81 ? 11.760 4.318 0.089 1.00 93.62 81 ASP A N 1
ATOM 625 C CA . ASP A 1 81 ? 11.957 5.235 1.223 1.00 93.62 81 ASP A CA 1
ATOM 626 C C . ASP A 1 81 ? 12.925 6.399 0.928 1.00 93.62 81 ASP A C 1
ATOM 628 O O . ASP A 1 81 ? 12.806 7.481 1.496 1.00 93.62 81 ASP A O 1
ATOM 632 N N . ASN A 1 82 ? 13.854 6.191 -0.005 1.00 93.56 82 ASN A N 1
ATOM 633 C CA . ASN A 1 82 ? 14.808 7.189 -0.483 1.00 93.56 82 ASN A CA 1
ATOM 634 C C . ASN A 1 82 ? 14.273 8.055 -1.646 1.00 93.56 82 ASN A C 1
ATOM 636 O O . ASN A 1 82 ? 14.998 8.907 -2.162 1.00 93.56 82 ASN A O 1
ATOM 640 N N . HIS A 1 83 ? 13.038 7.831 -2.106 1.00 94.94 83 HIS A N 1
ATOM 641 C CA . HIS A 1 83 ? 12.436 8.602 -3.195 1.00 94.94 83 HIS A CA 1
ATOM 642 C C . HIS A 1 83 ? 11.938 9.973 -2.689 1.00 94.94 83 HIS A C 1
ATOM 644 O O . HIS A 1 83 ? 11.319 10.020 -1.630 1.00 94.94 83 HIS A O 1
ATOM 650 N N . PRO A 1 84 ? 12.120 11.092 -3.424 1.00 95.00 84 PRO A N 1
ATOM 651 C CA . PRO A 1 84 ? 11.715 12.430 -2.961 1.00 95.00 84 PRO A CA 1
ATOM 652 C C . PRO A 1 84 ? 10.217 12.566 -2.647 1.00 95.00 84 PRO A C 1
ATOM 654 O O . PRO A 1 84 ? 9.847 13.284 -1.723 1.00 95.00 84 PRO A O 1
ATOM 657 N N . ASP A 1 85 ? 9.360 11.862 -3.390 1.00 95.69 85 ASP A N 1
ATOM 658 C CA . ASP A 1 85 ? 7.906 11.874 -3.154 1.00 95.69 85 ASP A CA 1
ATOM 659 C C . ASP A 1 85 ? 7.464 10.992 -1.974 1.00 95.69 85 ASP A C 1
ATOM 661 O O . ASP A 1 85 ? 6.294 11.031 -1.585 1.00 95.69 85 ASP A O 1
ATOM 665 N N . PHE A 1 86 ? 8.363 10.167 -1.422 1.00 95.00 86 PHE A N 1
ATOM 666 C CA . PHE A 1 86 ? 8.033 9.294 -0.303 1.00 95.00 86 PHE A CA 1
ATOM 667 C C . PHE A 1 86 ? 7.709 10.116 0.944 1.00 95.00 86 PHE A C 1
ATOM 669 O O . PHE A 1 86 ? 8.463 10.998 1.353 1.00 95.00 86 PHE A O 1
ATOM 676 N N . GLN A 1 87 ? 6.590 9.794 1.589 1.00 93.88 87 GLN A N 1
ATOM 677 C CA . GLN A 1 87 ? 6.192 10.432 2.834 1.00 93.88 87 GLN A CA 1
ATOM 678 C C . GLN A 1 87 ? 6.502 9.529 4.027 1.00 93.88 87 GLN A C 1
ATOM 680 O O . GLN A 1 87 ? 6.018 8.402 4.112 1.00 93.88 87 GLN A O 1
ATOM 685 N N . ALA A 1 88 ? 7.234 10.053 5.013 1.00 89.69 88 ALA A N 1
ATOM 686 C CA . ALA A 1 88 ? 7.661 9.287 6.188 1.00 89.69 88 ALA A CA 1
ATOM 687 C C . ALA A 1 88 ? 6.499 8.654 6.978 1.00 89.69 88 ALA A C 1
ATOM 689 O O . ALA A 1 88 ? 6.661 7.590 7.569 1.00 89.69 88 ALA A O 1
ATOM 690 N N . HIS A 1 89 ? 5.310 9.265 6.970 1.00 86.94 89 HIS A N 1
ATOM 691 C CA . HIS A 1 89 ? 4.137 8.713 7.654 1.00 86.94 89 HIS A CA 1
ATOM 692 C C . HIS A 1 89 ? 3.567 7.457 6.966 1.00 86.94 89 HIS A C 1
ATOM 694 O O . HIS A 1 89 ? 2.832 6.702 7.603 1.00 86.94 89 HIS A O 1
ATOM 700 N N . TRP A 1 90 ? 3.928 7.185 5.705 1.00 91.12 90 TRP A N 1
ATOM 701 C CA . TRP A 1 90 ? 3.610 5.920 5.041 1.00 91.12 90 TRP A CA 1
ATOM 702 C C . TRP A 1 90 ? 4.441 4.760 5.569 1.00 91.12 90 TRP A C 1
ATOM 704 O O . TRP A 1 90 ? 3.967 3.627 5.497 1.00 91.12 90 TRP A O 1
ATOM 714 N N . ALA A 1 91 ? 5.629 5.009 6.131 1.00 87.69 91 ALA A N 1
ATOM 715 C CA . ALA A 1 91 ? 6.475 3.951 6.671 1.00 87.69 91 ALA A CA 1
ATOM 716 C C . ALA A 1 91 ? 5.669 3.086 7.656 1.00 87.69 91 ALA A C 1
ATOM 718 O O . ALA A 1 91 ? 4.904 3.635 8.458 1.00 87.69 91 ALA A O 1
ATOM 719 N N . PRO A 1 92 ? 5.757 1.747 7.580 1.00 85.06 92 PRO A N 1
ATOM 720 C CA . PRO A 1 92 ? 5.033 0.872 8.492 1.00 85.06 92 PRO A CA 1
ATOM 721 C C . PRO A 1 92 ? 5.417 1.191 9.947 1.00 85.06 92 PRO A C 1
ATOM 723 O O . PRO A 1 92 ? 6.547 1.614 10.202 1.00 85.06 92 PRO A O 1
ATOM 726 N N . PRO A 1 93 ? 4.493 1.023 10.912 1.00 77.75 93 PRO A N 1
ATOM 727 C CA . PRO A 1 93 ? 4.809 1.264 12.311 1.00 77.75 93 PRO A CA 1
ATOM 728 C C . PRO A 1 93 ? 5.990 0.385 12.732 1.00 77.75 93 PRO A C 1
ATOM 730 O O . PRO A 1 93 ? 5.997 -0.820 12.475 1.00 77.75 93 PRO A O 1
ATOM 733 N N . LEU A 1 94 ? 6.982 0.997 13.378 1.00 70.81 94 LEU A N 1
ATOM 734 C CA . LEU A 1 94 ? 8.078 0.258 13.986 1.00 70.81 94 LEU A CA 1
ATOM 735 C C . LEU A 1 94 ? 7.520 -0.520 15.176 1.00 70.81 94 LEU A C 1
ATOM 737 O O . LEU A 1 94 ? 6.873 0.049 16.056 1.00 70.81 94 LEU A O 1
ATOM 741 N N . VAL A 1 95 ? 7.740 -1.830 15.171 1.00 67.25 95 VAL A N 1
ATOM 742 C CA . VAL A 1 95 ? 7.489 -2.681 16.330 1.00 67.25 95 VAL A CA 1
ATOM 743 C C . VAL A 1 95 ? 8.837 -2.891 17.000 1.00 67.25 95 VAL A C 1
ATOM 745 O O . VAL A 1 95 ? 9.753 -3.417 16.368 1.00 67.25 95 VAL A O 1
ATOM 748 N N . GLU A 1 96 ? 8.963 -2.451 18.251 1.00 62.91 96 GLU A N 1
ATOM 749 C CA . GLU A 1 96 ? 10.177 -2.674 19.041 1.00 62.91 96 GLU A CA 1
ATOM 750 C C . GLU A 1 96 ? 10.486 -4.176 19.107 1.00 62.91 96 GLU A C 1
ATOM 752 O O . GLU A 1 96 ? 9.579 -5.010 19.224 1.00 62.91 96 GLU A O 1
ATOM 757 N N . VAL A 1 97 ? 11.767 -4.536 19.031 1.00 61.53 97 VAL A N 1
ATOM 758 C CA . VAL A 1 97 ? 12.209 -5.940 18.973 1.00 61.53 97 VAL A CA 1
ATOM 759 C C . VAL A 1 97 ? 11.720 -6.718 20.197 1.00 61.53 97 VAL A C 1
ATOM 761 O O . VAL A 1 97 ? 11.286 -7.864 20.084 1.00 61.53 97 VAL A O 1
ATOM 764 N N . GLU A 1 98 ? 11.701 -6.073 21.358 1.00 61.31 98 GLU A N 1
ATOM 765 C CA . GLU A 1 98 ? 11.202 -6.620 22.615 1.00 61.31 98 GLU A CA 1
ATOM 766 C C . GLU A 1 98 ? 9.717 -7.005 22.522 1.00 61.31 98 GLU A C 1
ATOM 768 O O . GLU A 1 98 ? 9.316 -8.037 23.056 1.00 61.31 98 GLU A O 1
ATOM 773 N N . GLN A 1 99 ? 8.905 -6.241 21.781 1.00 61.66 99 GLN A N 1
ATOM 774 C CA . GLN A 1 99 ? 7.492 -6.561 21.561 1.00 61.66 99 GLN A CA 1
ATOM 775 C C . GLN A 1 99 ? 7.314 -7.746 20.606 1.00 61.66 99 GLN A C 1
ATOM 777 O O . GLN A 1 99 ? 6.409 -8.560 20.795 1.00 61.66 99 GLN A O 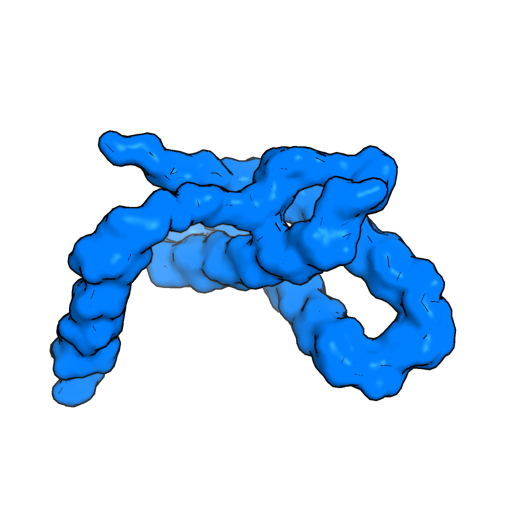1
ATOM 782 N N . LEU A 1 100 ? 8.181 -7.895 19.603 1.00 61.78 100 LEU A N 1
ATOM 783 C CA . LEU A 1 100 ? 8.158 -9.076 18.734 1.00 61.78 100 LEU A CA 1
ATOM 784 C C . LEU A 1 100 ? 8.467 -10.356 19.522 1.00 61.78 100 LEU A C 1
ATOM 786 O O . LEU A 1 100 ? 7.835 -11.386 19.286 1.00 61.78 100 LEU A O 1
ATOM 790 N N . LEU A 1 101 ? 9.393 -10.282 20.480 1.00 63.62 101 LEU A N 1
ATOM 791 C CA . LEU A 1 101 ? 9.757 -11.407 21.343 1.00 63.62 101 LEU A CA 1
ATOM 792 C C . LEU A 1 101 ? 8.679 -11.715 22.395 1.00 63.62 101 LEU A C 1
ATOM 794 O O . LEU A 1 101 ? 8.374 -12.881 22.625 1.00 63.62 101 LEU A O 1
ATOM 798 N N . GLU A 1 102 ? 8.070 -10.694 23.004 1.00 64.81 102 GLU A N 1
ATOM 799 C CA . GLU A 1 102 ? 7.039 -10.869 24.039 1.00 64.81 102 GLU A CA 1
ATOM 800 C C . GLU A 1 102 ? 5.697 -11.363 23.466 1.00 64.81 102 GLU A C 1
ATOM 802 O O . GLU A 1 102 ? 5.017 -12.203 24.063 1.00 64.81 102 GLU A O 1
ATOM 807 N N . TYR A 1 103 ? 5.294 -10.848 22.302 1.00 62.12 103 TYR A N 1
ATOM 808 C CA . TYR A 1 103 ? 3.978 -11.120 21.716 1.00 62.12 103 TYR A CA 1
ATOM 809 C C . TYR A 1 103 ? 4.013 -12.107 20.542 1.00 62.12 103 TYR A C 1
ATOM 811 O O . TYR A 1 103 ? 2.948 -12.553 20.107 1.00 62.12 103 TYR A O 1
ATOM 819 N N . GLY A 1 104 ? 5.195 -12.507 20.060 1.00 53.84 104 GLY A N 1
ATOM 820 C CA . GLY A 1 104 ? 5.346 -13.468 18.961 1.00 53.84 104 GLY A CA 1
ATOM 821 C C . GLY A 1 104 ? 4.675 -14.819 19.234 1.00 53.84 104 GLY A C 1
ATOM 822 O O . GLY A 1 104 ? 4.063 -15.405 18.340 1.00 53.84 104 GLY A O 1
ATOM 823 N N . ASP A 1 105 ? 4.677 -15.279 20.489 1.00 56.59 105 ASP A N 1
ATOM 824 C CA . ASP A 1 105 ? 4.015 -16.531 20.876 1.00 56.59 105 ASP A CA 1
ATOM 825 C C . ASP A 1 105 ? 2.493 -16.399 21.059 1.00 56.59 105 ASP A C 1
ATOM 827 O O . ASP A 1 105 ? 1.772 -17.397 20.959 1.00 56.59 105 ASP A O 1
ATOM 831 N N . ARG A 1 106 ? 1.956 -15.180 21.235 1.00 53.16 106 ARG A N 1
ATOM 832 C CA . ARG A 1 106 ? 0.498 -14.975 21.353 1.00 53.16 106 ARG A CA 1
ATOM 833 C C . ARG A 1 106 ? -0.240 -15.283 20.052 1.00 53.16 106 ARG A C 1
ATOM 835 O O . ARG A 1 106 ? -1.345 -15.811 20.122 1.00 53.16 106 ARG A O 1
ATOM 842 N N . TYR A 1 107 ? 0.374 -15.039 18.892 1.00 46.91 107 TYR A N 1
ATOM 843 C CA . TYR A 1 107 ? -0.217 -15.391 17.594 1.00 46.91 107 TYR A CA 1
ATOM 844 C C . TYR A 1 107 ? -0.242 -16.903 17.331 1.00 46.91 107 TYR A C 1
ATOM 846 O O . TYR A 1 107 ? -1.158 -17.391 16.671 1.00 46.91 107 TYR A O 1
ATOM 854 N N . ARG A 1 108 ? 0.703 -17.672 17.895 1.00 44.72 108 ARG A N 1
ATOM 855 C CA . ARG A 1 108 ? 0.624 -19.141 17.873 1.00 44.72 108 ARG A CA 1
ATOM 856 C C . ARG A 1 108 ? -0.559 -19.634 18.706 1.00 44.72 108 ARG A C 1
ATOM 858 O O . ARG A 1 108 ? -1.297 -20.496 18.255 1.00 44.72 108 ARG A O 1
ATOM 865 N N . ALA A 1 109 ? -0.795 -19.071 19.886 1.00 43.41 109 ALA A N 1
ATOM 866 C CA . ALA A 1 109 ? -1.868 -19.540 20.765 1.00 43.41 109 ALA A CA 1
ATOM 867 C C . ALA A 1 109 ? -3.292 -19.223 20.259 1.00 43.41 109 ALA A C 1
ATOM 869 O O . ALA A 1 109 ? -4.218 -19.972 20.570 1.00 43.41 109 ALA A O 1
ATOM 870 N N . THR A 1 110 ? -3.491 -18.144 19.495 1.00 45.97 110 THR A N 1
ATOM 871 C CA . THR A 1 110 ? -4.807 -17.789 18.930 1.00 45.97 110 THR A CA 1
ATOM 872 C C . THR A 1 110 ? -5.125 -18.528 17.631 1.00 45.97 110 THR A C 1
ATOM 874 O O . THR A 1 110 ? -6.279 -18.891 17.434 1.00 45.97 110 THR A O 1
ATOM 877 N N . ALA A 1 111 ? -4.130 -18.843 16.793 1.00 42.69 111 ALA A N 1
ATOM 878 C CA . ALA A 1 111 ? -4.342 -19.612 15.560 1.00 42.69 111 ALA A CA 1
ATOM 879 C C . ALA A 1 111 ? -4.759 -21.080 15.803 1.00 42.69 111 ALA A C 1
ATOM 881 O O . ALA A 1 111 ? -5.389 -21.684 14.943 1.00 42.69 111 ALA A O 1
ATOM 882 N N . TYR A 1 112 ? -4.436 -21.647 16.972 1.00 40.88 112 TYR A N 1
ATOM 883 C CA . TYR A 1 112 ? -4.755 -23.038 17.337 1.00 40.88 112 TYR A CA 1
ATOM 884 C C . TYR A 1 112 ? -5.950 -23.188 18.295 1.00 40.88 112 TYR A C 1
ATOM 886 O O . TYR A 1 112 ? -6.223 -24.295 18.752 1.00 40.88 112 TYR A O 1
ATOM 894 N N . ARG A 1 113 ? -6.658 -22.105 18.648 1.00 41.53 113 ARG A N 1
ATOM 895 C CA . ARG A 1 113 ? -7.832 -22.177 19.544 1.00 41.53 113 ARG A CA 1
ATOM 896 C C . ARG A 1 113 ? -9.184 -22.243 18.828 1.00 41.53 113 ARG A C 1
ATOM 898 O O . ARG A 1 113 ? -10.191 -22.393 19.511 1.00 41.53 113 ARG A O 1
ATOM 905 N N . GLU A 1 114 ? -9.206 -22.192 17.498 1.00 42.09 114 GLU A N 1
ATOM 906 C CA . GLU A 1 114 ? -10.429 -22.316 16.684 1.00 42.09 114 GLU A CA 1
ATOM 907 C C . GLU A 1 114 ? -10.350 -23.442 15.630 1.00 42.09 114 GLU A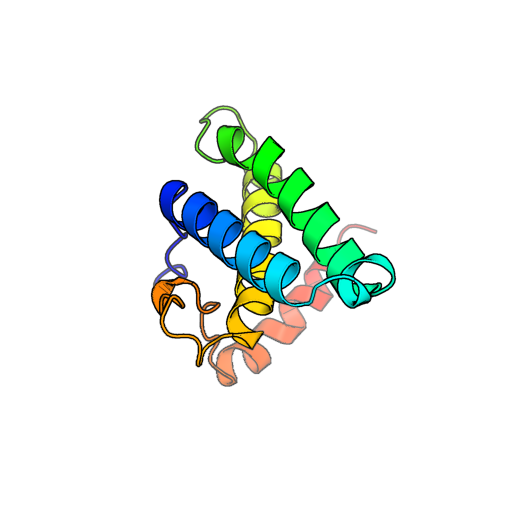 C 1
ATOM 909 O O . GLU A 1 114 ? -10.948 -23.338 14.560 1.00 42.09 114 GLU A O 1
ATOM 914 N N . SER A 1 115 ? -9.624 -24.528 15.925 1.00 39.75 115 SER A N 1
ATOM 915 C CA . SER A 1 115 ? -9.674 -25.786 15.156 1.00 39.75 115 SER A CA 1
ATOM 916 C C . SER A 1 115 ? -10.303 -26.909 15.966 1.00 39.75 115 SER A C 1
ATOM 918 O O . SER A 1 115 ? -9.769 -27.153 17.074 1.00 39.75 115 SER A O 1
#

Radius of gyration: 16.13 Å; chains: 1; bounding box: 36×38×45 Å

Foldseek 3Di:
DDDLDQDDLVVLVLLLVLLVVVLVVVPPVLVPDPVSVVLVVLSVVLVVCSVCLPPPPDDPVSNVVSSVSLLVSLVVLVVCVVPPSDDPSSHHDDDPPVNCVVCVVVVVVVVPPPD

Secondary structure (DSSP, 8-state):
-PPPPPPPHHHHHHHHHHHHHHHHTTGGGGGG-HHHHHHHHHHHHHHHHHHHHT-TTS-HHHHHHHHHHHHHHHHHHGGGTTSTT--GGGSPPPPPHHHHHHHHHHHHHHHTS--